Protein AF-A0A7V3BXB3-F1 (afdb_monomer_lite)

Radius of gyration: 20.47 Å; chains: 1; bounding box: 39×46×65 Å

pLDDT: mean 84.08, std 12.77, range [41.12, 97.88]

Sequence (145 aa):
MQAMGFRTDVPANWNRWWLLMWGVVSVALLAAALAGLPFWPWWLLAAAIGFGVPELVSILKENDSLPPLTHTIRHFLPNWAAFPLIYFLLGTVGARWLEFPRPFHVGGLFGLLGWLTDHFTVTYAKPDPYPFSGEASPERKRLAL

Foldseek 3Di:
DPPLDADPDDPPQADVVLVVLLVVLVVVLLCVLVVLDPCLVVSVVSCCVSQVVLQVVCVVVVPHNRHHPVVVCSRHDRQLQVQLVVQLSVQLSVCSVVVPPCSNVSSNVRSVVSNVVVVVCVVPVDPDQDDPPPPDRPVRVVVVD

Secondary structure (DSSP, 8-state):
--------SPPTTS-HHHHHHHHHHHHHHHHHHHHT-S-HHHHHHHHIIIIIHHHHHHHHTTTSS---HHHHH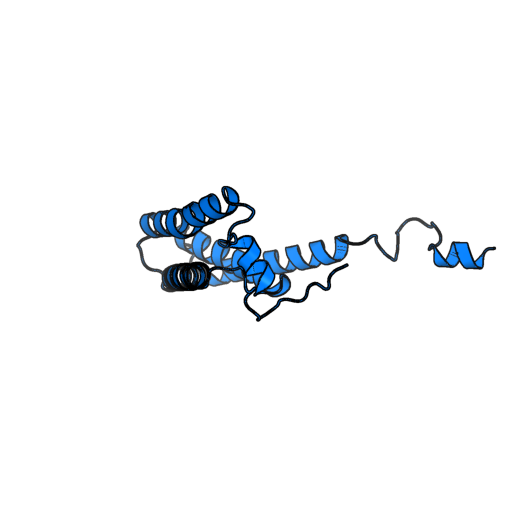HHHS-HHHHHHHHHHHHHHHHHHHTT-S-HHHHHHHHHHHHHHHHHHHHHHTS--SS-SSS---HHHHHT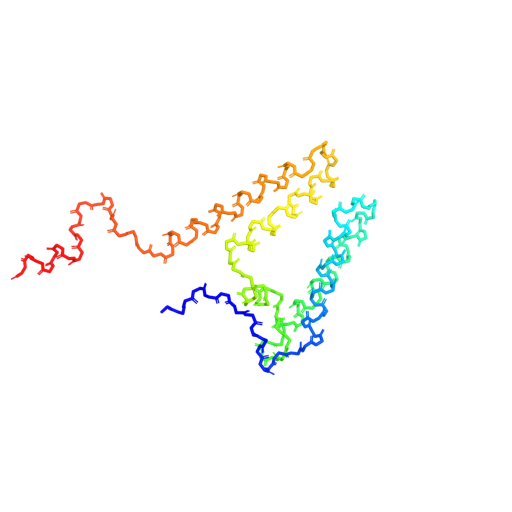T-

Structure (mmCIF, N/CA/C/O backbone):
data_AF-A0A7V3BXB3-F1
#
_entry.id   AF-A0A7V3BXB3-F1
#
loop_
_atom_site.group_PDB
_atom_site.id
_atom_site.type_symbol
_atom_site.label_atom_id
_atom_site.label_alt_id
_atom_site.label_comp_id
_atom_site.label_asym_id
_atom_site.label_entity_id
_atom_site.label_seq_id
_atom_site.pdbx_PDB_ins_code
_atom_site.Cartn_x
_atom_site.Cartn_y
_atom_site.Cartn_z
_atom_site.occupancy
_atom_site.B_iso_or_equiv
_atom_site.auth_seq_id
_atom_site.auth_comp_id
_atom_site.auth_asym_id
_atom_site.auth_atom_id
_atom_site.pdbx_PDB_model_num
ATOM 1 N N . MET A 1 1 ? 8.965 1.495 -24.763 1.00 41.12 1 MET A N 1
ATOM 2 C CA . MET A 1 1 ? 8.098 1.505 -23.565 1.00 41.12 1 MET A CA 1
ATOM 3 C C . MET A 1 1 ? 7.684 0.068 -23.301 1.00 41.12 1 MET A C 1
ATOM 5 O O . MET A 1 1 ? 6.932 -0.467 -24.104 1.00 41.12 1 MET A O 1
ATOM 9 N N . GLN A 1 2 ? 8.238 -0.591 -22.277 1.00 41.84 2 GLN A N 1
ATOM 10 C CA . GLN A 1 2 ? 7.708 -1.891 -21.849 1.00 41.84 2 GLN A CA 1
ATOM 11 C C . GLN A 1 2 ? 6.237 -1.681 -21.487 1.00 41.84 2 GLN A C 1
ATOM 13 O O . GLN A 1 2 ? 5.917 -0.737 -20.763 1.00 41.84 2 GLN A O 1
ATOM 18 N N . ALA A 1 3 ? 5.351 -2.490 -22.066 1.00 44.16 3 ALA A N 1
ATOM 19 C CA . ALA A 1 3 ? 3.940 -2.474 -21.721 1.00 44.16 3 ALA A CA 1
ATOM 20 C C . ALA A 1 3 ? 3.815 -2.545 -20.195 1.00 44.16 3 ALA A C 1
ATOM 22 O O . ALA A 1 3 ? 4.522 -3.330 -19.563 1.00 44.16 3 ALA A O 1
ATOM 23 N N . MET A 1 4 ? 2.936 -1.731 -19.607 1.00 55.88 4 MET A N 1
ATOM 24 C CA . MET A 1 4 ? 2.528 -1.853 -18.204 1.00 55.88 4 MET A CA 1
ATOM 25 C C . MET A 1 4 ? 1.695 -3.134 -18.021 1.00 55.88 4 MET A C 1
ATOM 27 O O . MET A 1 4 ? 0.522 -3.088 -17.666 1.00 55.88 4 MET A O 1
ATOM 31 N N . GLY A 1 5 ? 2.277 -4.278 -18.375 1.00 60.38 5 GLY A N 1
ATOM 32 C CA . GLY A 1 5 ? 1.704 -5.594 -18.189 1.00 60.38 5 GLY A CA 1
ATOM 33 C C . GLY A 1 5 ? 2.126 -6.092 -16.823 1.00 60.38 5 GLY A C 1
ATOM 34 O O . GLY A 1 5 ? 3.316 -6.280 -16.575 1.00 60.38 5 GLY A O 1
ATOM 35 N N . PHE A 1 6 ? 1.153 -6.294 -15.943 1.00 78.25 6 PHE A N 1
ATOM 36 C CA . PHE A 1 6 ? 1.366 -7.151 -14.788 1.00 78.25 6 PHE A CA 1
ATOM 37 C C . PHE A 1 6 ? 1.636 -8.573 -15.293 1.00 78.25 6 PHE A C 1
ATOM 39 O O . PHE A 1 6 ? 1.143 -8.988 -16.349 1.00 78.25 6 PHE A O 1
ATOM 46 N N . ARG A 1 7 ? 2.453 -9.310 -14.556 1.00 84.69 7 ARG A N 1
ATOM 47 C CA . ARG A 1 7 ? 2.885 -10.662 -14.886 1.00 84.69 7 ARG A CA 1
ATOM 48 C C . ARG A 1 7 ? 2.532 -11.580 -13.733 1.00 84.69 7 ARG A C 1
ATOM 50 O O . ARG A 1 7 ? 2.778 -11.271 -12.573 1.00 84.69 7 ARG A O 1
ATOM 57 N N . THR A 1 8 ? 1.944 -12.724 -14.053 1.00 85.00 8 THR A N 1
ATOM 58 C CA . THR A 1 8 ? 1.619 -13.752 -13.056 1.00 85.00 8 THR A CA 1
ATOM 59 C C . THR A 1 8 ? 2.727 -14.792 -12.922 1.00 85.00 8 THR A C 1
ATOM 61 O O . THR A 1 8 ? 2.707 -15.587 -11.985 1.00 85.00 8 THR A O 1
ATOM 64 N N . ASP A 1 9 ? 3.694 -14.814 -13.844 1.00 91.56 9 ASP A N 1
ATOM 65 C CA . ASP A 1 9 ? 4.848 -15.700 -13.768 1.00 91.56 9 ASP A CA 1
ATOM 66 C C . ASP A 1 9 ? 5.856 -15.207 -12.729 1.00 91.56 9 ASP A C 1
ATOM 68 O O . ASP A 1 9 ? 6.208 -14.033 -12.694 1.00 91.56 9 ASP A O 1
ATOM 72 N N . VAL A 1 10 ? 6.336 -16.115 -11.879 1.00 90.12 10 VAL A N 1
ATOM 73 C CA . VAL A 1 10 ? 7.379 -15.811 -10.894 1.00 90.12 10 VAL A CA 1
ATOM 74 C C . VAL A 1 10 ? 8.745 -15.831 -11.593 1.00 90.12 10 VAL A C 1
ATOM 76 O O . VAL A 1 10 ? 9.100 -16.878 -12.146 1.00 90.12 10 VAL A O 1
ATOM 79 N N . PRO A 1 11 ? 9.539 -14.742 -11.554 1.00 91.06 11 PRO A N 1
ATOM 80 C CA . PRO A 1 11 ? 10.885 -14.732 -12.121 1.00 91.06 11 PRO A CA 1
ATOM 81 C C . PRO A 1 11 ? 11.763 -15.836 -11.523 1.00 91.06 11 PRO A C 1
ATOM 83 O O . PRO A 1 11 ? 11.776 -16.049 -10.311 1.00 91.06 11 PRO A O 1
ATOM 86 N N . ALA A 1 12 ? 12.515 -16.544 -12.368 1.00 91.31 12 ALA A N 1
ATOM 87 C CA . ALA A 1 12 ? 13.292 -17.716 -11.952 1.00 91.31 12 ALA A CA 1
ATOM 88 C C . ALA A 1 12 ? 14.371 -17.400 -10.900 1.00 91.31 12 ALA A C 1
ATOM 90 O O . ALA A 1 12 ? 14.744 -18.270 -10.118 1.00 91.31 12 ALA A O 1
ATOM 91 N N . ASN A 1 13 ? 14.858 -16.159 -10.873 1.00 91.94 13 ASN A N 1
ATOM 92 C CA . ASN A 1 13 ? 15.855 -15.679 -9.923 1.00 91.94 13 ASN A CA 1
ATOM 93 C C . ASN A 1 13 ? 15.257 -15.215 -8.584 1.00 91.94 13 ASN A C 1
ATOM 95 O O . ASN A 1 13 ? 16.021 -14.862 -7.692 1.00 91.94 13 ASN A O 1
ATOM 99 N N . TRP A 1 14 ? 13.930 -15.183 -8.422 1.00 94.00 14 TRP A N 1
ATOM 100 C CA . TRP A 1 14 ? 13.300 -14.758 -7.170 1.00 94.00 14 TRP A CA 1
ATOM 101 C C . TRP A 1 14 ? 13.122 -15.925 -6.205 1.00 94.00 14 TRP A C 1
ATOM 103 O O . TRP A 1 14 ? 12.655 -17.011 -6.559 1.00 94.00 14 TRP A O 1
ATOM 113 N N . ASN A 1 15 ? 13.450 -15.682 -4.941 1.00 94.31 15 ASN A N 1
ATOM 114 C CA . ASN A 1 15 ? 13.284 -16.650 -3.876 1.00 94.31 15 ASN A CA 1
ATOM 115 C C . ASN A 1 15 ? 11.792 -16.829 -3.552 1.00 94.31 15 ASN A C 1
ATOM 117 O O . ASN A 1 15 ? 11.125 -15.925 -3.052 1.00 94.31 15 ASN A O 1
ATOM 121 N N . ARG A 1 16 ? 11.260 -18.029 -3.796 1.00 94.50 16 ARG A N 1
ATOM 122 C CA . ARG A 1 16 ? 9.834 -18.333 -3.588 1.00 94.50 16 ARG A CA 1
ATOM 123 C C . ARG A 1 16 ? 9.396 -18.226 -2.127 1.00 94.50 16 ARG A C 1
ATOM 125 O O . ARG A 1 16 ? 8.263 -17.830 -1.876 1.00 94.50 16 ARG A O 1
ATOM 132 N N . TRP A 1 17 ? 10.273 -18.544 -1.176 1.00 94.62 17 TRP A N 1
ATOM 133 C CA . TRP A 1 17 ? 9.974 -18.405 0.252 1.00 94.62 17 TRP A CA 1
ATOM 134 C C . TRP A 1 17 ? 9.875 -16.940 0.664 1.00 94.62 17 TRP A C 1
ATOM 136 O O . TRP A 1 17 ? 9.025 -16.594 1.478 1.00 94.62 17 TRP A O 1
ATOM 146 N N . TRP A 1 18 ? 10.684 -16.077 0.049 1.00 93.94 18 TRP A N 1
ATOM 147 C CA . TRP A 1 18 ? 10.586 -14.630 0.229 1.00 93.94 18 TRP A CA 1
ATOM 148 C C . TRP A 1 18 ? 9.243 -14.091 -0.276 1.00 93.94 18 TRP A C 1
ATOM 150 O O . TRP A 1 18 ? 8.551 -13.368 0.43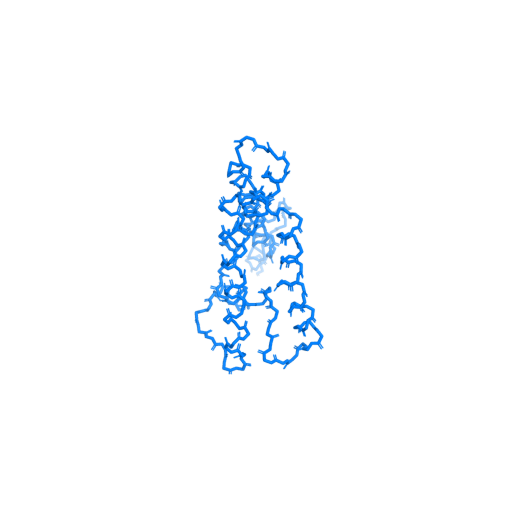3 1.00 93.94 18 TRP A O 1
ATOM 160 N N . LEU A 1 19 ? 8.809 -14.523 -1.462 1.00 93.19 19 LEU A N 1
ATOM 161 C CA . LEU A 1 19 ? 7.497 -14.147 -2.003 1.00 93.19 19 LEU A CA 1
ATOM 162 C C . LEU A 1 19 ? 6.338 -14.686 -1.159 1.00 93.19 19 LEU A C 1
ATOM 164 O O . LEU A 1 19 ? 5.349 -13.985 -0.945 1.00 93.19 19 LEU A O 1
ATOM 168 N N . LEU A 1 20 ? 6.462 -15.915 -0.652 1.00 93.75 20 LEU A N 1
ATOM 169 C CA . LEU A 1 20 ? 5.472 -16.486 0.255 1.00 93.75 20 LEU A CA 1
ATOM 170 C C . LEU A 1 20 ? 5.386 -15.678 1.553 1.00 93.75 20 LEU A C 1
ATOM 172 O O . LEU A 1 20 ? 4.284 -15.387 2.006 1.00 93.75 20 LEU A O 1
ATOM 176 N N . MET A 1 21 ? 6.527 -15.277 2.120 1.00 95.31 21 MET A N 1
ATOM 177 C CA . MET A 1 21 ? 6.590 -14.412 3.299 1.00 95.31 21 MET A CA 1
ATOM 178 C C . MET A 1 21 ? 5.872 -13.083 3.042 1.00 95.31 21 MET A C 1
ATOM 180 O O . MET A 1 21 ? 5.019 -12.712 3.847 1.00 95.31 21 MET A O 1
ATOM 184 N N . TRP A 1 22 ? 6.090 -12.443 1.885 1.00 94.12 22 TRP A N 1
ATOM 185 C CA . TRP A 1 22 ? 5.334 -11.246 1.505 1.00 94.12 22 TRP A CA 1
ATOM 186 C C . TRP A 1 22 ? 3.826 -11.480 1.471 1.00 94.12 22 TRP A C 1
ATOM 188 O O . TRP A 1 22 ? 3.070 -10.691 2.043 1.00 94.12 22 TRP A O 1
ATOM 198 N N . GLY A 1 23 ? 3.386 -12.566 0.834 1.00 91.88 23 GLY A N 1
ATOM 199 C CA . GLY A 1 23 ? 1.972 -12.926 0.765 1.00 91.88 23 GLY A CA 1
ATOM 200 C C . GLY A 1 23 ? 1.366 -13.162 2.148 1.00 91.88 23 GLY A C 1
ATOM 201 O O . GLY A 1 23 ? 0.331 -12.585 2.473 1.00 91.88 23 GLY A O 1
ATOM 202 N N . VAL A 1 24 ? 2.033 -13.955 2.988 1.00 93.56 24 VAL A N 1
ATOM 203 C CA . VAL A 1 24 ? 1.570 -14.294 4.342 1.00 93.56 24 VAL A CA 1
ATOM 204 C C . VAL A 1 24 ? 1.500 -13.053 5.228 1.00 93.56 24 VAL A C 1
ATOM 206 O O . VAL A 1 24 ? 0.456 -12.806 5.829 1.00 93.56 24 VAL A O 1
ATOM 209 N N . VAL A 1 25 ? 2.570 -12.254 5.287 1.00 91.62 25 VAL A N 1
ATOM 210 C CA . VAL A 1 25 ? 2.622 -11.033 6.108 1.00 91.62 25 VAL A CA 1
ATOM 211 C C . VAL A 1 25 ? 1.556 -10.040 5.655 1.00 91.62 25 VAL A C 1
ATOM 213 O O . VAL A 1 25 ? 0.814 -9.520 6.490 1.00 91.62 25 VAL A O 1
ATOM 216 N N . SER A 1 26 ? 1.421 -9.834 4.342 1.00 89.50 26 SER A N 1
ATOM 217 C CA . SER A 1 26 ? 0.407 -8.934 3.790 1.00 89.50 26 SER A CA 1
ATOM 218 C C . SER A 1 26 ? -0.997 -9.404 4.147 1.00 89.50 26 SER A C 1
ATOM 220 O O . SER A 1 26 ? -1.747 -8.661 4.771 1.00 89.50 26 SER A O 1
ATOM 222 N N . VAL A 1 27 ? -1.357 -10.649 3.828 1.00 90.38 27 VAL A N 1
ATOM 223 C CA . VAL A 1 27 ? -2.703 -11.180 4.100 1.00 90.38 27 VAL A CA 1
ATOM 224 C C . VAL A 1 27 ? -3.019 -11.159 5.596 1.00 90.38 27 VAL A C 1
ATOM 226 O O . VAL A 1 27 ? -4.118 -10.754 5.970 1.00 90.38 27 VAL A O 1
ATOM 229 N N . ALA A 1 28 ? -2.067 -11.529 6.456 1.00 90.06 28 ALA A N 1
ATOM 230 C CA . ALA A 1 28 ? -2.262 -11.521 7.902 1.00 90.06 28 ALA A CA 1
ATOM 231 C C . ALA A 1 28 ? -2.506 -10.103 8.441 1.00 90.06 28 ALA A C 1
ATOM 233 O O . ALA A 1 28 ? -3.472 -9.885 9.174 1.00 90.06 28 ALA A O 1
ATOM 234 N N . LEU A 1 29 ? -1.680 -9.126 8.051 1.00 86.12 29 LEU A N 1
ATOM 235 C CA . LEU A 1 29 ? -1.830 -7.737 8.496 1.00 86.12 29 LEU A CA 1
ATOM 236 C C . LEU A 1 29 ? -3.100 -7.084 7.943 1.00 86.12 29 LEU A C 1
ATOM 238 O O . LEU A 1 29 ? -3.734 -6.306 8.658 1.00 86.12 29 LEU A O 1
ATOM 242 N N . LEU A 1 30 ? -3.506 -7.433 6.720 1.00 86.31 30 LEU A N 1
ATOM 243 C CA . LEU A 1 30 ? -4.766 -6.993 6.121 1.00 86.31 30 LEU A CA 1
ATOM 244 C C . LEU A 1 30 ? -5.974 -7.575 6.847 1.00 86.31 30 LEU A C 1
ATOM 246 O O . LEU A 1 30 ? -6.881 -6.833 7.221 1.00 86.31 30 LEU A O 1
ATOM 250 N N . ALA A 1 31 ? -5.983 -8.886 7.085 1.00 87.81 31 ALA A N 1
ATOM 251 C CA . ALA A 1 31 ? -7.052 -9.547 7.822 1.00 87.81 31 ALA A CA 1
ATOM 252 C C . ALA A 1 31 ? -7.178 -8.960 9.234 1.00 87.81 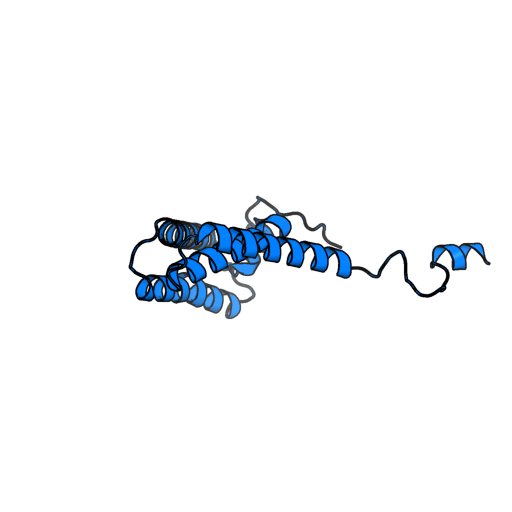31 ALA A C 1
ATOM 254 O O . ALA A 1 31 ? -8.277 -8.621 9.662 1.00 87.81 31 ALA A O 1
ATOM 255 N N . ALA A 1 32 ? -6.049 -8.746 9.912 1.00 83.75 32 ALA A N 1
ATOM 256 C CA . ALA A 1 32 ? -5.981 -8.073 11.203 1.00 83.75 32 ALA A CA 1
ATOM 257 C C . ALA A 1 32 ? -6.573 -6.653 11.165 1.00 83.75 32 ALA A C 1
ATOM 259 O O . ALA A 1 32 ? -7.432 -6.309 11.983 1.00 83.75 32 ALA A O 1
ATOM 260 N N . ALA A 1 33 ? -6.152 -5.849 10.184 1.00 79.50 33 ALA A N 1
ATOM 261 C CA . ALA A 1 33 ? -6.620 -4.481 9.992 1.00 79.50 33 ALA A CA 1
ATOM 262 C C . ALA A 1 33 ? -8.128 -4.412 9.725 1.00 79.50 33 ALA A C 1
ATOM 264 O O . ALA A 1 33 ? -8.799 -3.537 10.273 1.00 79.50 33 ALA A O 1
ATOM 265 N N . LEU A 1 34 ? -8.671 -5.331 8.918 1.00 83.25 34 LEU A N 1
ATOM 266 C CA . LEU A 1 34 ? -10.087 -5.386 8.536 1.00 83.25 34 LEU A CA 1
ATOM 267 C C . LEU A 1 34 ? -10.976 -6.019 9.614 1.00 83.25 34 LEU A C 1
ATOM 269 O O . LEU A 1 34 ? -12.113 -5.573 9.796 1.00 83.25 34 LEU A O 1
ATOM 273 N N . ALA A 1 35 ? -10.455 -6.965 10.395 1.00 84.38 35 ALA A N 1
ATOM 274 C CA . ALA A 1 35 ? -11.157 -7.568 11.530 1.00 84.38 35 ALA A CA 1
ATOM 275 C C . ALA A 1 35 ? -11.368 -6.587 12.696 1.00 84.38 35 ALA A C 1
ATOM 277 O O . ALA A 1 35 ? -12.255 -6.795 13.514 1.00 84.38 35 ALA A O 1
ATOM 278 N N . GLY A 1 36 ? -10.607 -5.487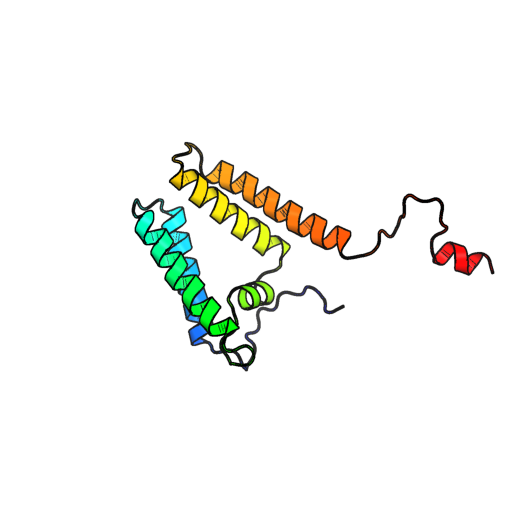 12.750 1.00 75.19 36 GLY A N 1
ATOM 279 C CA . GLY A 1 36 ? -10.818 -4.423 13.744 1.00 75.19 36 GLY A CA 1
ATOM 280 C C . GLY A 1 36 ? -10.325 -4.815 15.124 1.00 75.19 36 GLY A C 1
ATOM 281 O O . GLY A 1 36 ? -10.887 -4.407 16.135 1.00 75.19 36 GLY A O 1
ATOM 282 N N . LEU A 1 37 ? -9.290 -5.646 15.152 1.00 75.94 37 LEU A N 1
ATOM 283 C CA . LEU A 1 37 ? -8.745 -6.158 16.388 1.00 75.94 37 LEU A CA 1
ATOM 284 C C . LEU A 1 37 ? -8.076 -5.012 17.175 1.00 75.94 37 LEU A C 1
ATOM 286 O O . LEU A 1 37 ? -7.362 -4.199 16.586 1.00 75.94 37 LEU A O 1
ATOM 290 N N . PRO A 1 38 ? -8.282 -4.935 18.503 1.00 66.75 38 PRO A N 1
ATOM 291 C CA . PRO A 1 38 ? -7.936 -3.771 19.332 1.00 66.75 38 PRO A CA 1
ATOM 292 C C . PRO A 1 38 ? -6.427 -3.581 19.580 1.00 66.75 38 PRO A C 1
ATOM 294 O O . PRO A 1 38 ? -6.013 -2.806 20.438 1.00 66.75 38 PRO A O 1
ATOM 297 N N . PHE A 1 39 ? -5.569 -4.283 18.847 1.00 63.75 39 PHE A N 1
ATOM 298 C CA . PHE A 1 39 ? -4.131 -4.360 19.087 1.00 63.75 39 PHE A CA 1
ATOM 299 C C . PHE A 1 39 ? -3.321 -3.269 18.362 1.00 63.75 39 PHE A C 1
ATOM 301 O O . PHE A 1 39 ? -2.238 -3.534 17.846 1.00 63.75 39 PHE A O 1
ATOM 308 N N . TRP A 1 40 ? -3.831 -2.037 18.308 1.00 70.25 40 TRP A N 1
ATOM 309 C CA . TRP A 1 40 ? -3.314 -0.959 17.447 1.00 70.25 40 TRP A CA 1
ATOM 310 C C . TRP A 1 40 ? -1.803 -0.669 17.549 1.00 70.25 40 TRP A C 1
ATOM 312 O O . TRP A 1 40 ? -1.160 -0.604 16.497 1.00 70.25 40 TRP A O 1
ATOM 322 N N . PRO A 1 41 ? -1.185 -0.564 18.746 1.00 75.06 41 PRO A N 1
ATOM 323 C CA . PRO A 1 41 ? 0.262 -0.341 18.839 1.00 75.06 41 PRO A CA 1
ATOM 324 C C . PRO A 1 41 ? 1.061 -1.535 18.302 1.00 75.06 41 PRO A C 1
ATOM 326 O O . PRO A 1 41 ? 2.078 -1.375 17.630 1.00 75.06 41 PRO A O 1
ATOM 329 N N . TRP A 1 42 ? 0.566 -2.746 18.561 1.00 80.50 42 TRP A N 1
ATOM 330 C CA . TRP A 1 42 ? 1.195 -3.990 18.131 1.00 80.50 42 TRP A CA 1
ATOM 331 C C . TRP A 1 42 ? 1.041 -4.225 16.633 1.00 80.50 42 TRP A C 1
ATOM 333 O O . TRP A 1 42 ? 1.947 -4.777 16.019 1.00 80.50 42 TRP A O 1
ATOM 343 N N . TRP A 1 43 ? -0.060 -3.773 16.031 1.00 82.69 43 TRP A N 1
ATOM 344 C CA . TRP A 1 43 ? -0.253 -3.840 14.585 1.00 82.69 43 TRP A CA 1
ATOM 345 C C . TRP A 1 43 ? 0.737 -2.944 13.845 1.00 82.69 43 TRP A C 1
ATOM 347 O O . TRP A 1 43 ? 1.362 -3.402 12.894 1.00 82.69 43 TRP A O 1
ATOM 357 N N . LEU A 1 44 ? 0.942 -1.704 14.310 1.00 79.62 44 LEU A N 1
ATOM 358 C CA . LEU A 1 44 ? 1.952 -0.808 13.735 1.00 79.62 44 LEU A CA 1
ATOM 359 C C . LEU A 1 44 ? 3.355 -1.402 13.855 1.00 79.62 44 LEU A C 1
ATOM 361 O O . LEU A 1 44 ? 4.110 -1.386 12.886 1.00 79.62 44 LEU A O 1
ATOM 365 N N . LEU A 1 45 ? 3.684 -1.979 15.014 1.00 86.50 45 LEU A N 1
ATOM 366 C CA . LEU A 1 45 ? 4.961 -2.659 15.210 1.00 86.50 45 LEU A CA 1
ATOM 367 C C . LEU A 1 45 ? 5.103 -3.877 14.285 1.00 86.50 45 LEU A C 1
ATOM 369 O O . LEU A 1 45 ? 6.142 -4.051 13.654 1.00 86.50 45 LEU A O 1
ATOM 373 N N . ALA A 1 46 ? 4.056 -4.692 14.153 1.00 87.50 46 ALA A N 1
ATOM 374 C CA . ALA A 1 46 ? 4.045 -5.851 13.268 1.00 87.50 46 ALA A CA 1
ATOM 375 C C . ALA A 1 46 ? 4.157 -5.451 11.790 1.00 87.50 46 ALA A C 1
ATOM 377 O O . ALA A 1 46 ? 4.857 -6.125 11.042 1.00 87.50 46 ALA A O 1
ATOM 378 N N . ALA A 1 47 ? 3.535 -4.346 11.370 1.00 86.88 47 ALA A N 1
ATOM 379 C CA . ALA A 1 47 ? 3.681 -3.799 10.025 1.00 86.88 47 ALA A CA 1
ATOM 380 C C . ALA A 1 47 ? 5.089 -3.234 9.795 1.00 86.88 47 ALA A C 1
ATOM 382 O O . ALA A 1 47 ? 5.706 -3.524 8.773 1.00 86.88 47 ALA A O 1
ATOM 383 N N . ALA A 1 48 ? 5.638 -2.489 10.757 1.00 89.44 48 ALA A N 1
ATOM 384 C CA . ALA A 1 48 ? 6.996 -1.958 10.673 1.00 89.44 48 ALA A CA 1
ATOM 385 C C . ALA A 1 48 ? 8.044 -3.078 10.597 1.00 89.44 48 ALA A C 1
ATOM 387 O O . ALA A 1 48 ? 8.974 -2.998 9.800 1.00 89.44 48 ALA A O 1
ATOM 388 N N . ILE A 1 49 ? 7.878 -4.149 11.375 1.00 92.19 49 ILE A N 1
ATOM 389 C CA . ILE A 1 49 ? 8.781 -5.303 11.341 1.00 92.19 49 ILE A CA 1
ATOM 390 C C . ILE A 1 49 ? 8.543 -6.133 10.078 1.00 92.19 49 ILE A C 1
ATOM 392 O O . ILE A 1 49 ? 9.492 -6.431 9.363 1.00 92.19 49 ILE A O 1
ATOM 396 N N . GLY A 1 50 ? 7.293 -6.494 9.789 1.00 89.56 50 GLY A N 1
ATOM 397 C CA . GLY A 1 50 ? 6.926 -7.391 8.694 1.00 89.56 50 GLY A CA 1
ATOM 398 C C . GLY A 1 50 ? 7.145 -6.798 7.304 1.00 89.56 50 GLY A C 1
ATOM 399 O O . GLY A 1 50 ? 7.462 -7.540 6.381 1.00 89.56 50 GLY A O 1
ATOM 400 N N . PHE A 1 51 ? 7.024 -5.477 7.155 1.00 90.88 51 PHE A N 1
ATOM 401 C CA . PHE A 1 51 ? 7.320 -4.785 5.903 1.00 90.88 51 PHE A CA 1
ATOM 402 C C . PHE A 1 51 ? 8.678 -4.095 5.912 1.00 90.88 51 PHE A C 1
ATOM 404 O O . PHE A 1 51 ? 9.454 -4.273 4.980 1.00 90.88 51 PHE A O 1
ATOM 411 N N . GLY A 1 52 ? 8.999 -3.346 6.965 1.00 92.25 52 GLY A N 1
ATOM 412 C CA . GLY A 1 52 ? 10.198 -2.508 6.996 1.00 92.25 52 GLY A CA 1
ATOM 413 C C . GLY A 1 52 ? 11.502 -3.300 7.029 1.00 92.25 52 GLY A C 1
ATOM 414 O O . GLY A 1 52 ? 12.417 -2.975 6.276 1.00 92.25 52 GLY A O 1
ATOM 415 N N . VAL A 1 53 ? 11.601 -4.354 7.850 1.00 92.62 53 VAL A N 1
ATOM 416 C CA . VAL A 1 53 ? 12.843 -5.148 7.927 1.00 92.62 53 VAL A CA 1
ATOM 417 C C . VAL A 1 53 ? 13.122 -5.870 6.603 1.00 92.62 53 VAL A C 1
ATOM 419 O O . VAL A 1 53 ? 14.231 -5.717 6.086 1.00 92.62 53 VAL A O 1
ATOM 422 N N . PRO A 1 54 ? 12.169 -6.603 5.993 1.00 90.56 54 PRO A N 1
ATOM 423 C CA . PRO A 1 54 ? 12.432 -7.259 4.718 1.00 90.56 54 PRO A CA 1
ATOM 424 C C . PRO A 1 54 ? 12.626 -6.265 3.561 1.00 90.56 54 PRO A C 1
ATOM 426 O O . PRO A 1 54 ? 13.472 -6.508 2.698 1.00 90.56 54 PRO A O 1
ATOM 429 N N . GLU A 1 55 ? 11.930 -5.122 3.552 1.00 92.12 55 GLU A N 1
ATOM 430 C CA . GLU A 1 55 ? 12.154 -4.069 2.545 1.00 92.12 55 GLU A CA 1
ATOM 431 C C . GLU A 1 55 ? 13.584 -3.522 2.648 1.00 92.12 55 GLU A C 1
ATOM 433 O O . GLU A 1 55 ? 14.292 -3.454 1.644 1.00 92.12 55 GLU A O 1
ATOM 438 N N . LEU A 1 56 ? 14.060 -3.233 3.865 1.00 92.75 56 LEU A N 1
ATOM 439 C CA . LEU A 1 56 ? 15.432 -2.780 4.096 1.00 92.75 56 LEU A CA 1
ATOM 440 C C . LEU A 1 56 ? 16.460 -3.827 3.650 1.00 92.75 56 LEU A C 1
ATOM 442 O O . LEU A 1 56 ? 17.431 -3.485 2.979 1.00 92.75 56 LEU A O 1
ATOM 446 N N . VAL A 1 57 ? 16.238 -5.105 3.976 1.00 91.62 57 VAL A N 1
ATOM 447 C CA . VAL A 1 57 ? 17.106 -6.205 3.519 1.00 91.62 57 VAL A CA 1
ATOM 448 C C . VAL A 1 57 ? 17.160 -6.269 1.992 1.00 91.62 57 VAL A C 1
ATOM 450 O O . VAL A 1 57 ? 18.237 -6.475 1.437 1.00 91.62 57 VAL A O 1
ATOM 453 N N . SER A 1 58 ? 16.026 -6.067 1.319 1.00 89.62 58 SER A N 1
ATOM 454 C CA . SER A 1 58 ? 15.935 -6.097 -0.145 1.00 89.62 58 SER A CA 1
ATOM 455 C C . SER A 1 58 ? 16.678 -4.920 -0.787 1.00 89.62 58 SER A C 1
ATOM 457 O O . SER A 1 58 ? 17.399 -5.109 -1.762 1.00 89.62 58 SER A O 1
ATOM 459 N N . ILE A 1 59 ? 16.562 -3.718 -0.209 1.00 89.06 59 ILE A N 1
ATOM 460 C CA . ILE A 1 59 ? 17.272 -2.514 -0.675 1.00 89.06 59 ILE A CA 1
ATOM 461 C C . ILE A 1 59 ? 18.787 -2.667 -0.493 1.00 89.06 59 ILE A C 1
ATOM 463 O O . ILE A 1 59 ? 19.556 -2.354 -1.396 1.00 89.06 59 ILE A O 1
ATOM 467 N N . LEU A 1 60 ? 19.235 -3.195 0.650 1.00 91.81 60 LEU A N 1
ATOM 468 C CA . LEU A 1 60 ? 20.662 -3.417 0.916 1.00 91.81 60 LEU A CA 1
ATOM 469 C C . LEU A 1 60 ? 21.284 -4.504 0.022 1.00 91.81 60 LEU A C 1
ATOM 471 O O . LEU A 1 60 ? 22.507 -4.596 -0.076 1.00 91.81 60 LEU A O 1
ATOM 475 N N . LYS A 1 61 ? 20.459 -5.335 -0.621 1.00 86.94 61 LYS A N 1
ATOM 476 C CA . LYS A 1 61 ? 20.870 -6.461 -1.465 1.00 86.94 61 LYS A CA 1
ATOM 477 C C . LYS A 1 61 ? 20.315 -6.328 -2.883 1.00 86.94 61 LYS A C 1
ATOM 479 O O . LYS A 1 61 ? 19.738 -7.270 -3.418 1.00 86.94 61 LYS A O 1
ATOM 484 N N . GLU A 1 62 ? 20.533 -5.173 -3.503 1.00 68.31 62 GLU A N 1
ATOM 485 C CA . GLU A 1 62 ? 19.873 -4.706 -4.736 1.00 68.31 62 GLU A CA 1
ATOM 486 C C . GLU A 1 62 ? 20.017 -5.611 -5.991 1.00 68.31 62 GLU A C 1
ATOM 488 O O . GLU A 1 62 ? 19.405 -5.343 -7.017 1.00 68.31 62 GLU A O 1
ATOM 493 N N . ASN A 1 63 ? 20.761 -6.723 -5.923 1.00 75.44 63 ASN A N 1
ATOM 494 C CA . ASN A 1 63 ? 20.907 -7.715 -7.002 1.00 75.44 63 ASN A CA 1
ATOM 495 C C . ASN A 1 63 ? 20.698 -9.176 -6.549 1.00 75.44 63 ASN A C 1
ATOM 497 O O . ASN A 1 63 ? 21.056 -10.108 -7.271 1.00 75.44 63 ASN A O 1
ATOM 501 N N . ASP A 1 64 ? 20.165 -9.395 -5.347 1.00 84.06 64 ASP A N 1
ATOM 502 C CA . ASP A 1 64 ? 19.902 -10.733 -4.807 1.00 84.06 64 ASP A CA 1
ATOM 503 C C . ASP A 1 64 ? 18.498 -11.228 -5.217 1.00 84.06 64 ASP A C 1
ATOM 505 O O . ASP A 1 64 ? 17.654 -10.507 -5.750 1.00 84.06 64 ASP A O 1
ATOM 509 N N . SER A 1 65 ? 18.225 -12.490 -4.925 1.00 91.62 65 SER A N 1
ATOM 510 C CA . SER A 1 65 ? 16.951 -13.189 -5.104 1.00 91.62 65 SER A CA 1
ATOM 511 C C . SER A 1 65 ? 15.804 -12.686 -4.208 1.00 91.62 65 SER A C 1
ATOM 513 O O . SER A 1 65 ? 14.744 -13.312 -4.158 1.00 91.62 65 SER A O 1
ATOM 515 N N . LEU A 1 66 ? 16.000 -11.575 -3.491 1.00 92.81 66 LEU A N 1
ATOM 516 C CA . LEU A 1 66 ? 15.104 -11.038 -2.464 1.00 92.81 66 LEU A CA 1
ATOM 517 C C . LEU A 1 66 ? 14.530 -9.688 -2.926 1.00 92.81 66 LEU A C 1
ATOM 519 O O . LEU A 1 66 ? 15.008 -8.640 -2.495 1.00 92.81 66 LEU A O 1
ATOM 523 N N . PRO A 1 67 ? 13.542 -9.678 -3.839 1.00 92.12 67 PRO A N 1
ATOM 524 C CA . PRO A 1 67 ? 12.985 -8.431 -4.345 1.00 92.12 67 PRO A CA 1
ATOM 525 C C . PRO A 1 67 ? 12.256 -7.654 -3.233 1.00 92.12 67 PRO A C 1
ATOM 527 O O . PRO A 1 67 ? 11.572 -8.272 -2.400 1.00 92.12 67 PRO A O 1
ATOM 530 N N . PRO A 1 68 ? 12.317 -6.308 -3.258 1.00 93.12 68 PRO A N 1
ATOM 531 C CA . PRO A 1 68 ? 11.513 -5.486 -2.364 1.00 93.12 68 PRO A CA 1
ATOM 532 C C . PRO A 1 68 ? 10.019 -5.683 -2.648 1.00 93.12 68 PRO A C 1
ATOM 534 O O . PRO A 1 68 ? 9.610 -6.045 -3.764 1.00 93.12 68 PRO A O 1
ATOM 537 N N . LEU A 1 69 ? 9.182 -5.432 -1.643 1.00 90.25 69 LEU A N 1
ATOM 538 C CA . LEU A 1 69 ? 7.729 -5.542 -1.735 1.00 90.25 69 LEU A CA 1
ATOM 539 C C . LEU A 1 69 ? 7.196 -4.665 -2.861 1.00 90.25 69 LEU A C 1
ATOM 541 O O . LEU A 1 69 ? 6.371 -5.116 -3.650 1.00 90.25 69 LEU A O 1
ATOM 545 N N . THR A 1 70 ? 7.707 -3.440 -2.982 1.00 88.12 70 THR A N 1
ATOM 546 C CA . THR A 1 70 ? 7.292 -2.497 -4.028 1.00 88.12 70 THR A CA 1
ATOM 547 C C . THR A 1 70 ? 7.478 -3.091 -5.428 1.00 88.12 70 THR A C 1
ATOM 549 O O . THR A 1 70 ? 6.599 -2.984 -6.286 1.00 88.12 70 THR A O 1
ATOM 552 N N . HIS A 1 71 ? 8.597 -3.784 -5.654 1.00 89.69 71 HIS A N 1
ATOM 553 C CA . HIS A 1 71 ? 8.876 -4.450 -6.924 1.00 89.69 71 HIS A CA 1
ATOM 554 C C . HIS A 1 71 ? 8.000 -5.694 -7.122 1.00 89.69 71 HIS A C 1
ATOM 556 O O . HIS A 1 71 ? 7.501 -5.935 -8.220 1.00 89.69 71 HIS A O 1
ATOM 562 N N . THR A 1 72 ? 7.744 -6.436 -6.043 1.00 92.00 72 THR A N 1
ATOM 563 C CA . THR A 1 72 ? 6.832 -7.589 -6.035 1.00 92.00 72 THR A CA 1
ATOM 564 C C . THR A 1 72 ? 5.403 -7.173 -6.404 1.00 92.00 72 THR A C 1
ATOM 566 O O . THR A 1 72 ? 4.803 -7.768 -7.299 1.00 92.00 72 THR A O 1
ATOM 569 N N . ILE A 1 73 ? 4.870 -6.113 -5.786 1.00 90.44 73 ILE A N 1
ATOM 570 C CA . ILE A 1 73 ? 3.536 -5.570 -6.085 1.00 90.44 73 ILE A CA 1
ATOM 571 C C . ILE A 1 73 ? 3.469 -5.110 -7.538 1.00 90.44 73 ILE A C 1
ATOM 573 O O . ILE A 1 73 ? 2.542 -5.491 -8.243 1.00 90.44 73 ILE A O 1
ATOM 577 N N . ARG A 1 74 ? 4.464 -4.350 -8.010 1.00 88.06 74 ARG A N 1
ATOM 578 C CA . ARG A 1 74 ? 4.502 -3.859 -9.396 1.00 88.06 74 ARG A CA 1
ATOM 579 C C . ARG A 1 74 ? 4.526 -4.987 -10.430 1.00 88.06 74 ARG A C 1
ATOM 581 O O . ARG A 1 74 ? 4.014 -4.813 -11.532 1.00 88.06 74 ARG A O 1
ATOM 588 N N . HIS A 1 75 ? 5.139 -6.121 -10.094 1.00 90.62 75 HIS A N 1
ATOM 589 C CA . HIS A 1 75 ? 5.177 -7.287 -10.972 1.00 90.62 75 HIS A CA 1
ATOM 590 C C . HIS A 1 75 ? 3.823 -8.000 -11.019 1.00 90.62 75 HIS A C 1
ATOM 592 O O . HIS A 1 75 ? 3.312 -8.248 -12.108 1.00 90.62 75 HIS A O 1
ATOM 598 N N . PHE A 1 76 ? 3.219 -8.289 -9.863 1.00 90.75 76 PHE A N 1
ATOM 599 C CA . PHE A 1 76 ? 2.013 -9.126 -9.787 1.00 90.75 76 PHE A CA 1
ATOM 600 C C . PHE A 1 76 ? 0.687 -8.370 -9.897 1.00 90.75 76 PHE A C 1
ATOM 602 O O . PHE A 1 76 ? -0.329 -8.983 -10.229 1.00 90.75 76 PHE A O 1
ATOM 609 N N . LEU A 1 77 ? 0.663 -7.068 -9.615 1.00 88.31 77 LEU A N 1
ATOM 610 C CA . LEU A 1 77 ? -0.563 -6.286 -9.520 1.00 88.31 77 LEU A CA 1
ATOM 611 C C . LEU A 1 77 ? -0.491 -5.062 -10.441 1.00 88.31 77 LEU A C 1
ATOM 613 O O . LEU A 1 77 ? 0.481 -4.308 -10.390 1.00 88.31 77 LEU A O 1
ATOM 617 N N . PRO A 1 78 ? -1.514 -4.814 -11.276 1.00 88.81 78 PRO A N 1
ATOM 618 C CA . PRO A 1 78 ? -1.533 -3.611 -12.088 1.00 88.81 78 PRO A CA 1
ATOM 619 C C . PRO A 1 78 ? -1.701 -2.365 -11.208 1.00 88.81 78 PRO A C 1
ATOM 621 O O . PRO A 1 78 ? -2.444 -2.384 -10.225 1.00 88.81 78 PRO A O 1
ATOM 624 N N . ASN A 1 79 ? -1.054 -1.259 -11.592 1.00 87.75 79 ASN A N 1
ATOM 625 C CA . ASN A 1 79 ? -1.058 -0.018 -10.809 1.00 87.75 79 ASN A CA 1
ATOM 626 C C . ASN A 1 79 ? -2.475 0.498 -10.506 1.00 87.75 79 ASN A C 1
ATOM 628 O O . ASN A 1 79 ? -2.752 0.875 -9.367 1.00 87.75 79 ASN A O 1
ATOM 632 N N . TRP A 1 80 ? -3.388 0.412 -11.482 1.00 86.75 80 TRP A N 1
ATOM 633 C CA . TRP A 1 80 ? -4.784 0.834 -11.324 1.00 86.75 80 TRP A CA 1
ATOM 634 C C . TRP A 1 80 ? -5.522 0.083 -10.212 1.00 86.75 80 TRP A C 1
ATOM 636 O O . TRP A 1 80 ? -6.528 0.580 -9.722 1.00 86.75 80 TRP A O 1
ATOM 646 N N . ALA A 1 81 ? -5.043 -1.098 -9.806 1.00 89.88 81 ALA A N 1
ATOM 647 C CA . ALA A 1 81 ? -5.553 -1.845 -8.659 1.00 89.88 81 ALA A CA 1
ATOM 648 C C . ALA A 1 81 ? -4.686 -1.637 -7.406 1.00 89.88 81 ALA A C 1
ATOM 650 O O . ALA A 1 81 ? -5.219 -1.510 -6.303 1.00 89.88 81 ALA A O 1
ATOM 651 N N . ALA A 1 82 ? -3.360 -1.561 -7.568 1.00 90.06 82 ALA A N 1
ATOM 652 C CA . ALA A 1 82 ? -2.416 -1.400 -6.465 1.00 90.06 82 ALA A CA 1
ATOM 653 C C . ALA A 1 82 ? -2.624 -0.090 -5.693 1.00 90.06 82 ALA A C 1
ATOM 655 O O . ALA A 1 82 ? -2.771 -0.121 -4.470 1.00 90.06 82 ALA A O 1
ATOM 656 N N . PHE A 1 83 ? -2.685 1.050 -6.390 1.00 91.44 83 PHE A N 1
ATOM 657 C CA . PHE A 1 83 ? -2.829 2.360 -5.747 1.00 91.44 83 PHE A CA 1
ATOM 658 C C . PHE A 1 83 ? -4.150 2.498 -4.976 1.00 91.44 83 PHE A C 1
ATOM 660 O O . PHE A 1 83 ? -4.094 2.846 -3.792 1.00 91.44 83 PHE A O 1
ATOM 667 N N . PRO A 1 84 ? -5.327 2.179 -5.559 1.00 94.50 84 PRO A N 1
ATOM 668 C CA . PRO A 1 84 ? -6.578 2.213 -4.807 1.00 94.50 84 PRO A CA 1
ATOM 669 C C . PRO A 1 84 ? -6.569 1.295 -3.596 1.00 94.50 84 PRO A C 1
ATOM 671 O O . PRO A 1 84 ? -7.055 1.692 -2.543 1.00 94.50 84 PRO A O 1
ATOM 674 N N . LEU A 1 85 ? -6.008 0.088 -3.718 1.00 91.31 85 LEU A N 1
ATOM 675 C CA . LEU A 1 85 ? -5.991 -0.869 -2.619 1.00 91.31 85 LEU A CA 1
ATOM 676 C C . LEU A 1 85 ? -5.125 -0.363 -1.461 1.00 91.31 85 LEU A C 1
ATOM 678 O O . LEU A 1 85 ? -5.597 -0.316 -0.327 1.00 91.31 85 LEU A O 1
ATOM 682 N N . ILE A 1 86 ? -3.893 0.073 -1.743 1.00 90.88 86 ILE A N 1
ATOM 683 C CA . ILE A 1 86 ? -2.974 0.612 -0.729 1.00 90.88 86 ILE A CA 1
ATOM 684 C C . ILE A 1 86 ? -3.611 1.807 -0.015 1.00 90.88 86 ILE A C 1
ATOM 686 O O . ILE A 1 86 ? -3.632 1.852 1.217 1.00 90.88 86 ILE A O 1
ATOM 690 N N . TYR A 1 87 ? -4.180 2.748 -0.771 1.00 94.56 87 TYR A N 1
ATOM 691 C CA . TYR A 1 87 ? -4.797 3.934 -0.187 1.00 94.56 87 TYR A CA 1
ATOM 692 C C . TYR A 1 87 ? -6.058 3.579 0.605 1.00 94.56 87 TYR A C 1
ATOM 694 O O . TYR A 1 87 ? -6.234 4.073 1.717 1.00 94.56 87 TYR A O 1
ATOM 702 N N . PHE A 1 88 ? -6.913 2.697 0.080 1.00 94.38 88 PHE A N 1
ATOM 703 C CA . PHE A 1 88 ? -8.114 2.234 0.775 1.00 94.38 88 PHE A CA 1
ATOM 704 C C . PHE A 1 88 ? -7.783 1.636 2.139 1.00 94.38 88 PHE A C 1
ATOM 706 O O . PHE A 1 88 ? -8.436 1.944 3.140 1.00 94.38 88 PHE A O 1
ATOM 713 N N . LEU A 1 89 ? -6.757 0.791 2.182 1.00 90.06 89 LEU A N 1
ATOM 714 C CA . LEU A 1 89 ? -6.315 0.134 3.401 1.00 90.06 89 LEU A CA 1
ATOM 715 C C . LEU A 1 89 ? -5.739 1.136 4.390 1.00 90.06 89 LEU A C 1
ATOM 717 O O . LEU A 1 89 ? -6.155 1.137 5.546 1.00 90.06 89 LEU A O 1
ATOM 721 N N . LEU A 1 90 ? -4.855 2.023 3.930 1.00 90.56 90 LEU A N 1
ATOM 722 C CA . LEU A 1 90 ? -4.274 3.066 4.768 1.00 90.56 90 LEU A CA 1
ATOM 723 C C . LEU A 1 90 ? -5.357 3.988 5.347 1.00 90.56 90 LEU A C 1
ATOM 725 O O . LEU A 1 90 ? -5.364 4.247 6.548 1.00 90.56 90 LEU A O 1
ATOM 729 N N . GLY A 1 91 ? -6.311 4.417 4.518 1.00 93.06 91 GLY A N 1
ATOM 730 C CA . GLY A 1 91 ? -7.447 5.234 4.937 1.00 93.06 91 GLY A CA 1
ATOM 731 C C . GLY A 1 91 ? -8.364 4.506 5.920 1.00 93.06 91 GLY A C 1
ATOM 732 O O . GLY A 1 91 ? -8.760 5.086 6.926 1.00 93.06 91 GLY A O 1
ATOM 733 N N . THR A 1 92 ? -8.658 3.223 5.688 1.00 91.38 92 THR A N 1
ATOM 734 C CA . THR A 1 92 ? -9.486 2.412 6.600 1.00 91.38 92 THR A CA 1
ATOM 735 C C . THR A 1 92 ? -8.799 2.227 7.950 1.00 91.38 92 THR A C 1
ATOM 737 O O . THR A 1 92 ? -9.428 2.424 8.989 1.00 91.38 92 THR A O 1
ATOM 740 N N . VAL A 1 93 ? -7.516 1.862 7.944 1.00 86.81 93 VAL A N 1
ATOM 741 C CA . VAL A 1 93 ? -6.690 1.675 9.146 1.00 86.81 93 VAL A CA 1
ATOM 742 C C . VAL A 1 93 ? -6.589 2.978 9.930 1.00 86.81 93 VAL A C 1
ATOM 744 O O . VAL A 1 93 ? -6.906 2.995 11.117 1.00 86.81 93 VAL A O 1
ATOM 747 N N . GLY A 1 94 ? -6.223 4.078 9.267 1.00 87.94 94 GLY A N 1
ATOM 748 C CA . GLY A 1 94 ? -6.118 5.392 9.897 1.00 87.94 94 GLY A CA 1
ATOM 749 C C . GLY A 1 94 ? -7.452 5.869 10.470 1.00 87.94 94 GLY A C 1
ATOM 750 O O . GLY A 1 94 ? -7.504 6.338 11.602 1.00 87.94 94 GLY A O 1
ATOM 751 N N . ALA A 1 95 ? -8.554 5.674 9.742 1.00 91.56 95 ALA A N 1
ATOM 752 C CA . ALA A 1 95 ? -9.885 6.033 10.219 1.00 91.56 95 ALA A CA 1
ATOM 753 C C . ALA A 1 95 ? -10.309 5.215 11.443 1.00 91.56 95 ALA A C 1
ATOM 755 O O . ALA A 1 95 ? -10.917 5.766 12.354 1.00 91.56 95 ALA A O 1
ATOM 756 N N . ARG A 1 96 ? -9.981 3.919 11.494 1.00 87.12 96 ARG A N 1
ATOM 757 C CA . ARG A 1 96 ? -10.240 3.095 12.685 1.00 87.12 96 ARG A CA 1
ATOM 758 C C . ARG A 1 96 ? -9.397 3.525 13.873 1.00 87.12 96 ARG A C 1
ATOM 760 O O . ARG A 1 96 ? -9.917 3.572 14.980 1.00 87.12 96 ARG A O 1
ATOM 767 N N . TRP A 1 97 ? -8.127 3.844 13.641 1.00 82.94 97 TRP A N 1
ATOM 768 C CA . TRP A 1 97 ? -7.233 4.314 14.695 1.00 82.94 97 TRP A CA 1
ATOM 769 C C . TRP A 1 97 ? -7.704 5.645 15.293 1.00 82.94 97 TRP A C 1
ATOM 771 O O . TRP A 1 97 ? -7.630 5.841 16.500 1.00 82.94 97 TRP A O 1
ATOM 781 N N . LEU A 1 98 ? -8.257 6.524 14.460 1.00 89.88 98 LEU A N 1
ATOM 782 C CA . LEU A 1 98 ? -8.870 7.786 14.875 1.00 89.88 98 LEU A CA 1
ATOM 783 C C . LEU A 1 98 ? -10.348 7.642 15.285 1.00 89.88 98 LEU A C 1
ATOM 785 O O . LEU A 1 98 ? -11.051 8.643 15.386 1.00 89.88 98 LEU A O 1
ATOM 789 N N . GLU A 1 99 ? -10.830 6.410 15.472 1.00 89.81 99 GLU A N 1
ATOM 790 C CA . GLU A 1 99 ? -12.184 6.092 15.945 1.00 89.81 99 GLU A CA 1
ATOM 791 C C . GLU A 1 99 ? -13.322 6.700 15.100 1.00 89.81 99 GLU A C 1
ATOM 793 O O . GLU A 1 99 ? -14.420 6.975 15.589 1.00 89.81 99 GLU A O 1
ATOM 798 N N . PHE A 1 100 ? -13.107 6.880 13.794 1.00 92.12 100 PHE A N 1
ATOM 799 C CA . PHE A 1 100 ? -14.166 7.342 12.901 1.00 92.12 100 PHE A CA 1
ATOM 800 C C . PHE A 1 100 ? -15.316 6.323 12.856 1.00 92.12 100 PHE A C 1
ATOM 802 O O . PHE A 1 100 ? -15.080 5.123 12.705 1.00 92.12 100 PHE A O 1
ATOM 809 N N . PRO A 1 101 ? -16.581 6.780 12.841 1.00 92.44 101 PRO A N 1
ATOM 810 C CA . PRO A 1 101 ? -17.750 5.897 12.888 1.00 92.44 101 PRO A CA 1
ATOM 811 C C . PRO A 1 101 ? -17.944 5.055 11.617 1.00 92.44 101 PRO A C 1
ATOM 813 O O . PRO A 1 101 ? -18.681 4.071 11.621 1.00 92.44 101 PRO A O 1
ATOM 816 N N . ARG A 1 102 ? -17.329 5.450 10.494 1.00 93.44 102 ARG A N 1
ATOM 817 C CA . ARG A 1 102 ? -17.481 4.796 9.183 1.00 93.44 102 ARG A CA 1
ATOM 818 C C . ARG A 1 102 ? -16.123 4.594 8.505 1.00 93.44 1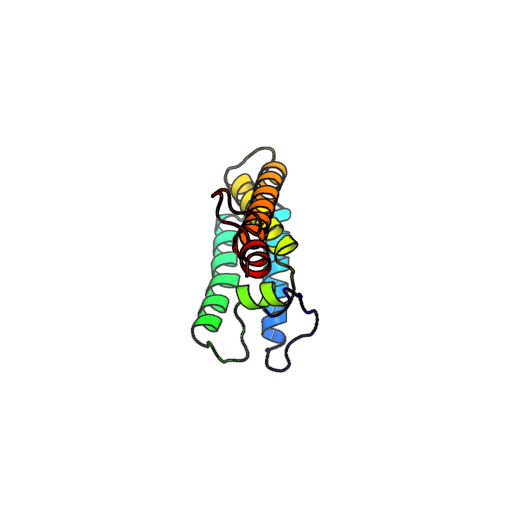02 ARG A C 1
ATOM 820 O O . ARG A 1 102 ? -15.877 5.165 7.441 1.00 93.44 102 ARG A O 1
ATOM 827 N N . PRO A 1 103 ? -15.234 3.766 9.075 1.00 92.00 103 PRO A N 1
ATOM 828 C CA . PRO A 1 103 ? -13.849 3.677 8.621 1.00 92.00 103 PRO A CA 1
ATOM 829 C C . PRO A 1 103 ? -13.718 3.195 7.175 1.00 92.00 103 PRO A C 1
ATOM 831 O O . PRO A 1 103 ? -12.895 3.705 6.426 1.00 92.00 103 PRO A O 1
ATOM 834 N N . PHE A 1 104 ? -14.584 2.277 6.741 1.00 94.00 104 PHE A N 1
ATOM 835 C CA . PHE A 1 104 ? -14.599 1.796 5.358 1.00 94.00 104 PHE A CA 1
ATOM 836 C C . PHE A 1 104 ? -15.013 2.863 4.341 1.00 94.00 104 PHE A C 1
ATOM 838 O O . PHE A 1 104 ? -14.597 2.791 3.192 1.00 94.00 104 PHE A O 1
ATOM 845 N N . HIS A 1 105 ? -15.815 3.856 4.743 1.00 96.69 105 HIS A N 1
ATOM 846 C CA . HIS A 1 105 ? -16.179 4.957 3.848 1.00 96.69 105 HIS A CA 1
ATOM 847 C C . HIS A 1 105 ? -14.987 5.895 3.658 1.00 96.69 105 HIS A C 1
ATOM 849 O O . HIS A 1 105 ? -14.696 6.289 2.533 1.00 96.69 105 HIS A O 1
ATOM 855 N N . VAL A 1 106 ? -14.254 6.186 4.740 1.00 96.62 106 VAL A N 1
ATOM 856 C CA . VAL A 1 106 ? -12.989 6.934 4.665 1.00 96.62 106 VAL A CA 1
ATOM 857 C C . VAL A 1 106 ? -11.976 6.173 3.810 1.00 96.62 106 VAL A C 1
ATOM 859 O O . VAL A 1 106 ? -11.390 6.751 2.901 1.00 96.62 106 VAL A O 1
ATOM 862 N N . GLY A 1 107 ? -11.847 4.861 4.021 1.00 95.81 107 GLY A N 1
ATOM 863 C CA . GLY A 1 107 ? -11.084 3.980 3.142 1.00 95.81 107 GLY A CA 1
ATOM 864 C C . GLY A 1 107 ? -11.505 4.105 1.682 1.00 95.81 107 GLY A C 1
ATOM 865 O O . GLY A 1 107 ? -10.663 4.334 0.825 1.00 95.81 107 GLY A O 1
ATOM 866 N N . GLY A 1 108 ? -12.803 4.029 1.382 1.00 97.12 108 GLY A N 1
ATOM 867 C CA . GLY A 1 108 ? -13.334 4.203 0.026 1.00 97.12 108 GLY A CA 1
ATOM 868 C C . GLY A 1 108 ? -12.898 5.518 -0.624 1.00 97.12 108 GLY A C 1
ATOM 869 O O . GLY A 1 108 ? -12.434 5.512 -1.762 1.00 97.12 108 GLY A O 1
ATOM 870 N N . LEU A 1 109 ? -12.969 6.630 0.116 1.00 97.81 109 LEU A N 1
ATOM 871 C CA . LEU A 1 109 ? -12.512 7.942 -0.356 1.00 97.81 109 LEU A CA 1
ATOM 872 C C . LEU A 1 109 ? -11.010 7.955 -0.660 1.00 97.81 109 LEU A C 1
ATOM 874 O O . LEU A 1 109 ? -10.595 8.469 -1.697 1.00 97.81 109 LEU A O 1
ATOM 878 N N . PHE A 1 110 ? -10.195 7.350 0.203 1.00 97.88 110 PHE A N 1
ATOM 879 C CA . PHE A 1 110 ? -8.764 7.210 -0.056 1.00 97.88 110 PHE A CA 1
ATOM 880 C C . PHE A 1 110 ? -8.489 6.279 -1.242 1.00 97.88 110 PHE A C 1
ATOM 882 O O . PHE A 1 110 ? -7.637 6.587 -2.067 1.00 97.88 110 PHE A O 1
ATOM 889 N N . GLY A 1 111 ? -9.233 5.185 -1.398 1.00 96.56 111 GLY A N 1
ATOM 890 C CA . GLY A 1 111 ? -9.118 4.307 -2.562 1.00 96.56 111 GLY A CA 1
ATOM 891 C C . GLY A 1 111 ? -9.395 5.044 -3.874 1.00 96.56 111 GLY A C 1
ATOM 892 O O . GLY A 1 111 ? -8.628 4.912 -4.827 1.00 96.56 111 GLY A O 1
ATOM 893 N N . LEU A 1 112 ? -10.426 5.896 -3.901 1.00 96.75 112 LEU A N 1
ATOM 894 C CA . LEU A 1 112 ? -10.691 6.795 -5.030 1.00 96.75 112 LEU A CA 1
ATOM 895 C C . LEU A 1 112 ? -9.538 7.781 -5.261 1.00 96.75 112 LEU A C 1
ATOM 897 O O . LEU A 1 112 ? -9.161 8.013 -6.406 1.00 96.75 112 LEU A O 1
ATOM 901 N N . LEU A 1 113 ? -8.935 8.318 -4.198 1.00 96.69 113 LEU A N 1
ATOM 902 C CA . LEU A 1 113 ? -7.746 9.168 -4.310 1.00 96.69 113 LEU A CA 1
ATOM 903 C C . LEU A 1 113 ? -6.544 8.410 -4.899 1.00 96.69 113 LEU A C 1
ATOM 905 O O . LEU A 1 113 ? -5.821 8.958 -5.731 1.00 96.69 113 LEU A O 1
ATOM 909 N N . GLY A 1 114 ? -6.342 7.149 -4.515 1.00 94.88 114 GLY A N 1
ATOM 910 C CA . GLY A 1 114 ? -5.316 6.283 -5.097 1.00 94.88 114 GLY A CA 1
ATOM 911 C C . GLY A 1 114 ? -5.573 6.026 -6.582 1.00 94.88 114 GLY A C 1
ATOM 912 O O . GLY A 1 114 ? -4.655 6.124 -7.394 1.00 94.88 114 GLY A O 1
ATOM 913 N N . TRP A 1 115 ? -6.834 5.794 -6.959 1.00 94.44 115 TRP A N 1
ATOM 914 C CA . TRP A 1 115 ? -7.228 5.655 -8.363 1.00 94.44 115 TRP A CA 1
ATOM 915 C C . TRP A 1 115 ? -6.942 6.929 -9.160 1.00 94.44 115 TRP A C 1
ATOM 917 O O . TRP A 1 115 ? -6.321 6.858 -10.217 1.00 94.44 115 TRP A O 1
ATOM 927 N N . LEU A 1 116 ? -7.331 8.096 -8.635 1.00 93.75 116 LEU A N 1
ATOM 928 C CA . LEU A 1 116 ? -7.052 9.391 -9.263 1.00 93.75 116 LEU A CA 1
ATOM 929 C C . LEU A 1 116 ? -5.544 9.614 -9.423 1.00 93.75 116 LEU A C 1
ATOM 931 O O . LEU A 1 116 ? -5.100 10.083 -10.467 1.00 93.75 116 LEU A O 1
ATOM 935 N N . THR A 1 117 ? -4.757 9.241 -8.413 1.00 92.81 117 THR A N 1
ATOM 936 C CA . THR A 1 117 ? -3.294 9.361 -8.437 1.00 92.81 117 THR A CA 1
ATOM 937 C C . THR A 1 117 ? -2.690 8.547 -9.581 1.00 92.81 117 THR A C 1
ATOM 939 O O . THR A 1 117 ? -1.916 9.095 -10.367 1.00 92.81 117 THR A O 1
ATOM 942 N N . ASP A 1 118 ? -3.062 7.271 -9.726 1.00 89.12 118 ASP A N 1
ATOM 943 C CA . ASP A 1 118 ? -2.609 6.444 -10.853 1.00 89.12 118 ASP A CA 1
ATOM 944 C C . ASP A 1 118 ? -3.108 7.001 -12.195 1.00 89.12 118 ASP A C 1
ATOM 946 O O . ASP A 1 118 ? -2.319 7.193 -13.121 1.00 89.12 118 ASP A O 1
ATOM 950 N N . HIS A 1 119 ? -4.392 7.361 -12.277 1.00 88.06 119 HIS A N 1
ATOM 951 C CA . HIS A 1 119 ? -5.012 7.894 -13.488 1.00 88.06 119 HIS A CA 1
ATOM 952 C C . HIS A 1 119 ? -4.277 9.131 -14.020 1.00 88.06 119 HIS A C 1
ATOM 954 O O . HIS A 1 119 ? -3.915 9.188 -15.200 1.00 88.06 119 HIS A O 1
ATOM 960 N N . PHE A 1 120 ? -3.995 10.105 -13.153 1.00 87.12 120 PHE A N 1
ATOM 961 C CA . PHE A 1 120 ? -3.256 11.301 -13.542 1.00 87.12 120 PHE A CA 1
ATOM 962 C C . PHE A 1 120 ? -1.779 11.008 -13.796 1.00 87.12 120 PHE A C 1
ATOM 964 O O . PHE A 1 120 ? -1.230 11.539 -14.757 1.00 87.12 120 PHE A O 1
ATOM 971 N N . THR A 1 121 ? -1.141 10.122 -13.028 1.00 86.31 121 THR A N 1
ATOM 972 C CA . THR A 1 121 ? 0.259 9.738 -13.282 1.00 86.31 121 THR A CA 1
ATOM 973 C C . THR A 1 121 ? 0.419 9.155 -14.683 1.00 86.31 121 THR A C 1
ATOM 975 O O . THR A 1 121 ? 1.331 9.540 -15.409 1.00 86.31 121 THR A O 1
ATOM 978 N N . VAL A 1 122 ? -0.497 8.281 -15.106 1.00 83.06 122 VAL A N 1
ATOM 979 C CA . VAL A 1 122 ? -0.492 7.708 -16.459 1.00 83.06 122 VAL A CA 1
ATOM 980 C C . VAL A 1 122 ? -0.806 8.766 -17.519 1.00 83.06 122 VAL A C 1
ATOM 982 O O . VAL A 1 122 ? -0.161 8.781 -18.569 1.00 83.06 122 VAL A O 1
ATOM 985 N N . THR A 1 123 ? -1.755 9.662 -17.243 1.00 81.00 123 THR A N 1
ATOM 986 C CA . THR A 1 123 ? -2.162 10.730 -18.173 1.00 81.00 123 THR A CA 1
ATOM 987 C C . THR A 1 123 ? -1.031 11.732 -18.419 1.00 81.00 123 THR A C 1
ATOM 989 O O . THR A 1 123 ? -0.767 12.084 -19.565 1.00 81.00 123 THR A O 1
ATOM 992 N N . TYR A 1 124 ? -0.311 12.135 -17.370 1.00 80.81 124 TYR A N 1
ATOM 993 C CA . TYR A 1 124 ? 0.788 13.104 -17.444 1.00 80.81 124 TYR A CA 1
ATOM 994 C C . TYR A 1 124 ? 2.162 12.474 -17.722 1.00 80.81 124 TYR A C 1
ATOM 996 O O . TYR A 1 124 ? 3.134 13.196 -17.934 1.00 80.81 124 TYR A O 1
ATOM 1004 N N . ALA A 1 125 ? 2.273 11.141 -17.761 1.00 81.94 125 ALA A N 1
ATOM 1005 C CA . ALA A 1 125 ? 3.529 10.456 -18.088 1.00 81.94 125 ALA A CA 1
ATOM 1006 C C . ALA A 1 125 ? 3.984 10.675 -19.542 1.00 81.94 125 ALA A C 1
ATOM 1008 O O . ALA A 1 125 ? 5.127 10.364 -19.886 1.00 81.94 125 ALA A O 1
ATOM 1009 N N . LYS A 1 126 ? 3.099 11.168 -20.415 1.00 78.50 126 LYS A N 1
ATOM 1010 C CA . LYS A 1 126 ? 3.407 11.505 -21.806 1.00 78.50 126 LYS A CA 1
ATOM 1011 C C . LYS A 1 126 ? 3.085 12.978 -22.066 1.00 78.50 126 LYS A C 1
ATOM 1013 O O . LYS A 1 126 ? 2.172 13.504 -21.434 1.00 78.50 126 LYS A O 1
ATOM 1018 N N . PRO A 1 127 ? 3.801 13.635 -22.999 1.00 78.00 127 PRO A N 1
ATOM 1019 C CA . PRO A 1 127 ? 3.433 14.970 -23.452 1.00 78.00 127 PRO A CA 1
ATOM 1020 C C . PRO A 1 127 ? 1.976 14.998 -23.909 1.00 78.00 127 PRO A C 1
ATOM 1022 O O . PRO A 1 127 ? 1.522 14.046 -24.549 1.00 78.00 127 PRO A O 1
ATOM 1025 N N . ASP A 1 128 ? 1.279 16.088 -23.593 1.00 75.62 128 ASP A N 1
ATOM 1026 C CA . ASP A 1 128 ? -0.096 16.305 -24.027 1.00 75.62 128 ASP A CA 1
ATOM 1027 C C . ASP A 1 128 ? -0.168 16.208 -25.563 1.00 75.62 128 ASP A C 1
ATOM 1029 O O . ASP A 1 128 ? 0.502 16.986 -26.253 1.00 75.62 128 ASP A O 1
ATOM 1033 N N . PRO A 1 129 ? -0.929 15.251 -26.128 1.00 73.88 129 PRO A N 1
ATOM 1034 C CA . PRO A 1 129 ? -1.106 15.167 -27.573 1.00 73.88 129 PRO A CA 1
ATOM 1035 C C . PRO A 1 129 ? -1.863 16.378 -28.151 1.00 73.88 129 PRO A C 1
ATOM 1037 O O . PRO A 1 129 ? -1.828 16.578 -29.367 1.00 73.88 129 PRO A O 1
ATOM 1040 N N . TYR A 1 130 ? -2.509 17.192 -27.308 1.00 77.06 130 TYR A N 1
ATOM 1041 C CA . TYR A 1 130 ? -3.298 18.367 -27.680 1.00 77.06 130 TYR A CA 1
ATOM 1042 C C . TYR A 1 130 ? -2.856 19.622 -26.902 1.00 77.06 130 TYR A C 1
ATOM 1044 O O . TYR A 1 130 ? -3.626 20.154 -26.103 1.00 77.06 130 TYR A O 1
ATOM 1052 N N . PRO A 1 131 ? -1.633 20.135 -27.133 1.00 69.19 131 PRO A N 1
ATOM 1053 C CA . PRO A 1 131 ? -1.114 21.279 -26.392 1.00 69.19 131 PRO A CA 1
ATOM 1054 C C . PRO A 1 131 ? -2.018 22.515 -26.532 1.00 69.19 131 PRO A C 1
ATOM 1056 O O . PRO A 1 131 ? -2.496 22.841 -27.617 1.00 69.19 131 PRO A O 1
ATOM 1059 N N . PHE A 1 132 ? -2.225 23.225 -25.419 1.00 69.94 132 PHE A N 1
ATOM 1060 C CA . PHE A 1 132 ? -3.063 24.431 -25.351 1.00 69.94 132 PHE A CA 1
ATOM 1061 C C . PHE A 1 132 ? -2.463 25.653 -26.066 1.00 69.94 132 PHE A C 1
ATOM 1063 O O . PHE A 1 132 ? -3.178 26.617 -26.342 1.00 69.94 132 PHE A O 1
ATOM 1070 N N . SER A 1 133 ? -1.163 25.646 -26.371 1.00 62.25 133 SER A N 1
ATOM 1071 C CA . SER A 1 133 ? -0.561 26.662 -27.230 1.00 62.25 133 SER A CA 1
ATOM 1072 C C . SER A 1 133 ? -0.940 26.373 -28.682 1.00 62.25 133 SER A C 1
ATOM 1074 O O . SER A 1 133 ? -0.917 25.229 -29.120 1.00 62.25 133 SER A O 1
ATOM 1076 N N . GLY A 1 134 ? -1.240 27.405 -29.474 1.00 56.00 134 GLY A N 1
ATOM 1077 C CA . GLY A 1 134 ? -1.475 27.293 -30.923 1.00 56.00 134 GLY A CA 1
ATOM 1078 C C . GLY A 1 134 ? -0.270 26.790 -31.739 1.00 56.00 134 GLY A C 1
ATOM 1079 O O . GLY A 1 134 ? -0.197 27.036 -32.942 1.00 56.00 134 GLY A O 1
ATOM 1080 N N . GLU A 1 135 ? 0.692 26.112 -31.112 1.00 55.56 135 GLU A N 1
ATOM 1081 C CA . GLU A 1 135 ? 1.756 25.405 -31.794 1.00 55.56 135 GLU A CA 1
ATOM 1082 C C . GLU A 1 135 ? 1.166 24.196 -32.517 1.00 55.56 135 GLU A C 1
ATOM 1084 O O . GLU A 1 135 ? 0.680 23.235 -31.924 1.00 55.56 135 GLU A O 1
ATOM 1089 N N . ALA A 1 136 ? 1.201 24.277 -33.846 1.00 55.44 136 ALA A N 1
ATOM 1090 C CA . ALA A 1 136 ? 0.849 23.193 -34.741 1.00 55.44 136 ALA A CA 1
ATOM 1091 C C . ALA A 1 136 ? 1.436 21.863 -34.246 1.00 55.44 136 ALA A C 1
ATOM 1093 O O . ALA A 1 136 ? 2.645 21.769 -34.007 1.00 55.44 136 ALA A O 1
ATOM 1094 N N . SER A 1 137 ? 0.578 20.839 -34.145 1.00 59.25 137 SER A N 1
ATOM 1095 C CA . SER A 1 137 ? 1.020 19.478 -33.842 1.00 59.25 137 SER A CA 1
ATOM 1096 C C . SER A 1 137 ? 2.190 19.094 -34.765 1.00 59.25 137 SER A C 1
ATOM 1098 O O . SER A 1 137 ? 2.271 19.586 -35.898 1.00 59.25 137 SER A O 1
ATOM 1100 N N . PRO A 1 138 ? 3.103 18.208 -34.334 1.00 62.19 138 PRO A N 1
ATOM 1101 C CA . PRO A 1 138 ? 4.229 17.769 -35.162 1.00 62.19 138 PRO A CA 1
ATOM 1102 C C . PRO A 1 138 ? 3.795 17.277 -36.553 1.00 62.19 138 PRO A C 1
ATOM 1104 O O . PRO A 1 138 ? 4.519 17.437 -37.532 1.00 62.19 138 PRO A O 1
ATOM 1107 N N . GLU A 1 139 ? 2.583 16.731 -36.643 1.00 60.94 139 GLU A N 1
ATOM 1108 C CA . GLU A 1 139 ? 1.921 16.312 -37.878 1.00 60.94 139 GLU A CA 1
ATOM 1109 C C . GLU A 1 139 ? 1.546 17.493 -38.786 1.00 60.94 139 GLU A C 1
ATOM 1111 O O . GLU A 1 139 ? 1.828 17.459 -39.982 1.00 60.94 139 GLU A O 1
ATOM 1116 N N . ARG A 1 140 ? 1.011 18.588 -38.227 1.00 58.41 140 ARG A N 1
ATOM 1117 C CA . ARG A 1 140 ? 0.765 19.827 -38.984 1.00 58.41 140 ARG A CA 1
ATOM 1118 C C . ARG A 1 140 ? 2.054 20.481 -39.481 1.00 58.41 140 ARG A C 1
ATOM 1120 O O . ARG A 1 140 ? 2.038 21.055 -40.561 1.00 58.41 140 ARG A O 1
ATOM 1127 N N . LYS A 1 141 ? 3.169 20.373 -38.747 1.00 57.53 141 LYS A N 1
ATOM 1128 C CA . LYS A 1 141 ? 4.482 20.841 -39.236 1.00 57.53 141 LYS A CA 1
ATOM 1129 C C . LYS A 1 141 ? 5.027 19.980 -40.384 1.00 57.53 141 LYS A C 1
ATOM 1131 O O . LYS A 1 141 ? 5.694 20.519 -41.255 1.00 57.53 141 LYS A O 1
ATOM 1136 N N . ARG A 1 142 ? 4.733 18.672 -40.416 1.00 59.84 142 ARG A N 1
ATOM 1137 C CA . ARG A 1 142 ? 5.138 17.778 -41.522 1.00 59.84 142 ARG A CA 1
ATOM 1138 C C . ARG A 1 142 ? 4.332 17.981 -42.801 1.00 59.84 142 ARG A C 1
ATOM 1140 O O . ARG A 1 142 ? 4.879 17.769 -43.869 1.00 59.84 142 ARG A O 1
ATOM 1147 N N . LEU A 1 143 ? 3.061 18.363 -42.691 1.00 59.56 143 LEU A N 1
ATOM 1148 C CA . LEU A 1 143 ? 2.182 18.622 -43.840 1.00 59.56 143 LEU A CA 1
ATOM 1149 C C . LEU A 1 143 ? 2.326 20.044 -44.413 1.00 59.56 143 LEU A C 1
ATOM 1151 O O . LEU A 1 143 ? 1.677 20.369 -45.400 1.00 59.56 143 LEU A O 1
ATOM 1155 N N . ALA A 1 144 ? 3.133 20.896 -43.773 1.00 59.22 144 ALA A N 1
ATOM 1156 C CA . ALA A 1 144 ? 3.392 22.276 -44.185 1.00 59.22 144 ALA A CA 1
ATOM 1157 C C . ALA A 1 144 ? 4.740 22.461 -44.921 1.00 59.22 144 ALA A C 1
ATOM 1159 O O . ALA A 1 144 ? 5.146 23.600 -45.149 1.00 59.22 144 ALA A O 1
ATOM 1160 N N . LEU A 1 145 ? 5.424 21.361 -45.265 1.00 52.09 145 LEU A N 1
ATOM 1161 C CA . LEU A 1 145 ? 6.627 21.288 -46.108 1.00 52.09 145 LEU A CA 1
ATOM 1162 C C . LEU A 1 145 ? 6.303 20.504 -47.382 1.00 52.09 145 LEU A C 1
ATOM 1164 O O . LEU A 1 145 ? 6.897 20.843 -48.427 1.00 52.09 145 LEU A O 1
#